Protein AF-A0A7S0WXJ5-F1 (afdb_monomer)

Mean predicted aligned error: 6.99 Å

Solvent-accessible surface area (backbone atoms only — not comparable to full-atom values): 6276 Å² total; per-residue (Å²): 129,89,17,63,49,74,44,64,40,86,88,79,70,43,74,73,47,75,45,81,50,95,30,42,63,72,41,56,67,23,70,34,73,79,65,74,60,90,80,50,93,59,86,83,46,64,58,34,32,39,36,36,40,43,18,32,66,16,39,37,42,31,34,41,40,34,38,66,63,81,78,98,74,87,79,80,61,73,46,76,40,83,76,47,74,50,75,49,100,48,73,41,70,66,54,54,44,51,56,94,93,40,79,92

InterPro domains:
  IPR015943 WD40/YVTN repeat-like-containing domain superfamily [G3DSA:2.130.10.10] (1-104)
  IPR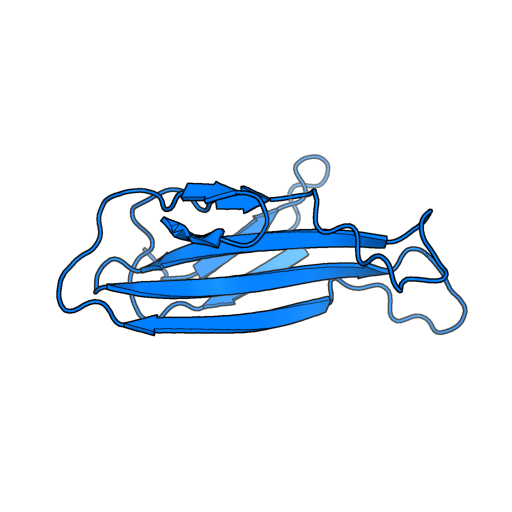052091 Beta-alanine Activation and Resistance [PTHR44394] (1-103)

Secondary structure (DSSP, 8-state):
---EEEEE-TTT--EEEEEE-SS---SPPEEE-----TT-TTTTSEEEEEEEEE-TTSEEEEEEEEEE---SSS----EEEEEEEEE-SS---SPP-EETTEE-

Nearest PDB structures (foldseek):
  6fkn-assembly2_D  TM=6.844E-01  e=8.127E-01  Drosophila melanogaster
  6fkn-assembly1_B  TM=6.844E-01  e=8.127E-01  Drosophila melanogaster
  6fkm-assembly1_B  TM=6.699E-01  e=1.337E+00  Drosophila melanogaster
  6fkk-assembly1_A  TM=6.890E-01  e=2.326E+00  Drosophila melanogaster
  8ifg-assembly1_B  TM=5.037E-01  e=1.014E+00  Schizosaccharomyces pombe 972h-

Radius of gyration: 14.77 Å; Cα contacts (8 Å, |Δi|>4): 222; chains: 1; bounding box: 35×27×41 Å

Sequence (104 aa):
HDNVLYAVNLRSGQVEWQRRMQAPITSAAAVDPFMNDPTSRHAGTRQDELICACGSRGEVLVLHASKTMNGANGRSGPRLVEVAKAQLGGDVFSSPVLLGGRVW

Structure (mmCIF, N/CA/C/O backbone):
data_AF-A0A7S0WXJ5-F1
#
_entry.id   AF-A0A7S0WXJ5-F1
#
loop_
_atom_site.group_PDB
_atom_site.id
_atom_site.type_symbol
_atom_site.label_atom_id
_atom_site.label_alt_id
_atom_site.label_comp_id
_atom_site.label_asym_id
_atom_site.label_entity_id
_atom_site.label_seq_id
_atom_site.pdbx_PDB_ins_code
_atom_site.Cartn_x
_atom_site.Cartn_y
_atom_site.Cartn_z
_atom_site.occupancy
_atom_site.B_iso_or_equiv
_atom_site.auth_seq_id
_atom_site.auth_comp_id
_atom_site.auth_asym_id
_atom_site.auth_atom_id
_atom_site.pdbx_PDB_model_num
ATOM 1 N N . HIS A 1 1 ? -5.467 2.671 -13.094 1.00 77.00 1 HIS A N 1
ATOM 2 C CA . HIS A 1 1 ? -4.916 2.853 -11.736 1.00 77.00 1 HIS A CA 1
ATOM 3 C C . HIS A 1 1 ? -4.754 4.345 -11.474 1.00 77.00 1 HIS A C 1
ATOM 5 O O . HIS 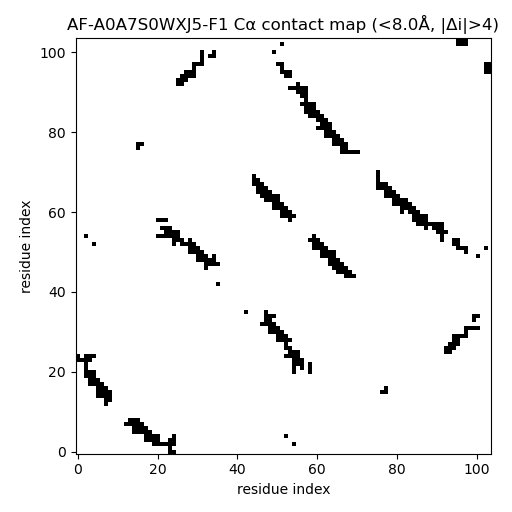A 1 1 ? -4.361 5.050 -12.395 1.00 77.00 1 HIS A O 1
ATOM 11 N N . ASP A 1 2 ? -5.094 4.822 -10.278 1.00 95.06 2 ASP A N 1
ATOM 12 C CA . ASP A 1 2 ? -4.998 6.230 -9.838 1.00 95.06 2 ASP A CA 1
ATOM 13 C C . ASP A 1 2 ? -3.725 6.528 -9.020 1.00 95.06 2 ASP A C 1
ATOM 15 O O . ASP A 1 2 ? -3.460 7.676 -8.660 1.00 95.06 2 ASP A O 1
ATOM 19 N N . ASN A 1 3 ? -2.913 5.494 -8.779 1.00 95.75 3 ASN A N 1
ATOM 20 C CA . ASN A 1 3 ? -1.660 5.527 -8.026 1.00 95.75 3 ASN A CA 1
ATOM 21 C C . ASN A 1 3 ? -1.870 5.902 -6.552 1.00 95.75 3 ASN A C 1
ATOM 23 O O . ASN A 1 3 ? -1.032 6.589 -5.968 1.00 95.75 3 ASN A O 1
ATOM 27 N N . VAL A 1 4 ? -2.988 5.498 -5.946 1.00 96.38 4 VAL A N 1
ATOM 28 C CA . VAL A 1 4 ? -3.288 5.814 -4.547 1.00 96.38 4 VAL A CA 1
ATOM 29 C C . VAL A 1 4 ? -3.415 4.543 -3.708 1.00 96.38 4 VAL A C 1
ATOM 31 O O . VAL A 1 4 ? -4.131 3.609 -4.055 1.00 96.38 4 VAL A O 1
ATOM 34 N N . LEU A 1 5 ? -2.708 4.521 -2.577 1.00 95.12 5 LEU A N 1
ATOM 35 C CA . LEU A 1 5 ? -2.887 3.551 -1.501 1.00 95.12 5 LEU A CA 1
ATOM 36 C C . LEU A 1 5 ? -3.977 4.060 -0.555 1.00 95.12 5 LEU A C 1
ATOM 38 O O . LEU A 1 5 ? -3.919 5.213 -0.123 1.00 95.12 5 LEU A O 1
ATOM 42 N N . TYR A 1 6 ? -4.927 3.202 -0.197 1.00 94.62 6 TYR A N 1
ATOM 43 C CA . TYR A 1 6 ? -6.057 3.542 0.665 1.00 94.62 6 TYR A CA 1
ATOM 44 C C . TYR A 1 6 ? -6.075 2.666 1.915 1.00 94.62 6 TYR A C 1
ATOM 46 O O . TYR A 1 6 ? -5.896 1.453 1.817 1.00 94.62 6 TYR A O 1
ATOM 54 N N . ALA A 1 7 ? -6.396 3.260 3.064 1.00 92.12 7 ALA A N 1
ATOM 55 C CA . ALA A 1 7 ? -6.969 2.517 4.180 1.00 92.12 7 ALA A CA 1
ATOM 56 C C . ALA A 1 7 ? -8.471 2.744 4.216 1.00 92.12 7 ALA A C 1
ATOM 58 O O . ALA A 1 7 ? -8.939 3.883 4.265 1.00 92.12 7 ALA A O 1
ATOM 59 N N . VAL A 1 8 ? -9.220 1.648 4.213 1.00 92.38 8 VAL A N 1
ATOM 60 C CA . VAL A 1 8 ? -10.680 1.669 4.213 1.00 92.38 8 VAL A CA 1
ATOM 61 C C . VAL A 1 8 ? -11.178 0.970 5.464 1.00 92.38 8 VAL A C 1
ATOM 63 O O . VAL A 1 8 ? -10.786 -0.156 5.768 1.00 92.38 8 VAL A O 1
ATOM 66 N N . ASN A 1 9 ? -12.076 1.630 6.184 1.00 89.62 9 ASN A N 1
ATOM 67 C CA . ASN A 1 9 ? -12.793 1.011 7.278 1.00 89.62 9 ASN A CA 1
ATOM 68 C C . ASN A 1 9 ? -13.810 0.015 6.710 1.00 89.62 9 ASN A C 1
ATOM 70 O O . ASN A 1 9 ? -14.809 0.412 6.115 1.00 89.62 9 ASN A O 1
ATOM 74 N N . LEU A 1 10 ? -13.587 -1.282 6.916 1.00 90.19 10 LEU A N 1
ATOM 75 C CA . LEU A 1 10 ? -14.449 -2.324 6.344 1.00 90.19 10 LEU A CA 1
ATOM 76 C C . LEU A 1 10 ? -15.875 -2.336 6.916 1.00 90.19 10 LEU A C 1
ATOM 78 O O . LEU A 1 10 ? -16.772 -2.898 6.295 1.00 90.19 10 LEU A O 1
ATOM 82 N N . ARG A 1 11 ? -16.107 -1.722 8.085 1.00 93.69 11 ARG A N 1
ATOM 83 C CA . ARG A 1 11 ? -17.444 -1.631 8.689 1.00 93.69 11 ARG A CA 1
ATOM 84 C C . ARG A 1 11 ? -18.256 -0.483 8.096 1.00 93.69 11 ARG A C 1
ATOM 86 O O . ARG A 1 11 ? -19.441 -0.662 7.845 1.00 93.69 11 ARG A O 1
ATOM 93 N N . SER A 1 12 ? -17.649 0.692 7.928 1.00 94.12 12 SER A N 1
ATOM 94 C CA . SER A 1 12 ? -18.347 1.890 7.436 1.00 94.12 12 SER A CA 1
ATOM 95 C C . SER A 1 12 ? -18.200 2.119 5.931 1.00 94.12 12 SER A C 1
ATOM 97 O O . SER A 1 12 ? -18.928 2.936 5.374 1.00 94.12 12 SER A O 1
ATOM 99 N N . GLY A 1 13 ? -17.247 1.452 5.277 1.00 94.12 13 GLY A N 1
ATOM 100 C CA . GLY A 1 13 ? -16.873 1.692 3.882 1.00 94.12 13 GLY A CA 1
ATOM 101 C C . GLY A 1 13 ? -16.124 3.009 3.651 1.00 94.12 13 GLY A C 1
ATOM 102 O O . GLY A 1 13 ? -15.837 3.353 2.508 1.00 94.12 13 GLY A O 1
ATOM 103 N N . GLN A 1 14 ? -15.810 3.769 4.705 1.00 93.62 14 GLN A N 1
ATOM 104 C CA . GLN A 1 14 ? -15.152 5.069 4.574 1.00 93.62 14 GLN A CA 1
ATOM 105 C C . GLN A 1 14 ? -13.633 4.929 4.462 1.00 93.62 14 GLN A C 1
ATOM 107 O O . GLN A 1 14 ? -13.018 4.108 5.144 1.00 93.62 14 GLN A O 1
ATOM 112 N N . VAL A 1 15 ? -13.024 5.780 3.636 1.00 92.56 15 VAL A N 1
ATOM 113 C CA . VAL A 1 15 ? -11.567 5.935 3.570 1.00 92.56 15 VAL A CA 1
ATOM 114 C C . VAL A 1 15 ? -11.091 6.633 4.845 1.00 92.56 15 VAL A C 1
ATOM 116 O O . VAL A 1 15 ? -11.472 7.773 5.102 1.00 92.56 15 VAL A O 1
ATOM 119 N N . GLU A 1 16 ? -10.255 5.962 5.640 1.00 89.12 16 GLU A N 1
ATOM 120 C CA . GLU A 1 1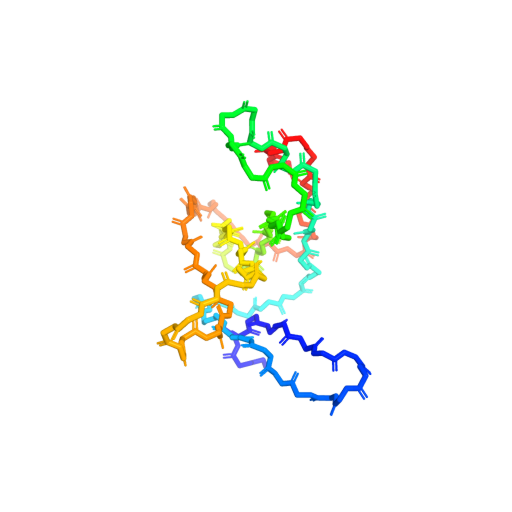6 ? -9.647 6.554 6.839 1.00 89.12 16 GLU A CA 1
ATOM 121 C C . GLU A 1 16 ? -8.460 7.454 6.463 1.00 89.12 16 GLU A C 1
ATOM 123 O O . GLU A 1 16 ? -8.279 8.523 7.046 1.00 89.12 16 GLU A O 1
ATOM 128 N N . TRP A 1 17 ? -7.667 7.047 5.468 1.00 91.69 17 TRP A N 1
ATOM 129 C CA . TRP A 1 17 ? -6.596 7.854 4.882 1.00 91.69 17 TRP A CA 1
ATOM 130 C C . TRP A 1 17 ? -6.214 7.345 3.489 1.00 91.69 17 TRP A C 1
ATOM 132 O O . TRP A 1 17 ? -6.528 6.218 3.104 1.00 91.69 17 TRP A O 1
ATOM 142 N N . GLN A 1 18 ? -5.504 8.187 2.736 1.00 94.44 18 GLN A N 1
ATOM 143 C CA . GLN A 1 18 ? -4.973 7.849 1.419 1.00 94.44 18 GLN A CA 1
ATOM 144 C C . GLN A 1 18 ? -3.549 8.388 1.228 1.00 94.44 18 GLN A C 1
ATOM 146 O O . GLN A 1 18 ? -3.202 9.448 1.759 1.00 94.44 18 GLN A O 1
ATOM 151 N N . ARG A 1 19 ? -2.729 7.696 0.432 1.00 95.00 19 ARG A N 1
ATOM 152 C CA . ARG A 1 19 ? -1.366 8.111 0.080 1.00 95.00 19 ARG A CA 1
ATOM 153 C C . ARG A 1 19 ? -1.118 7.940 -1.413 1.00 95.00 19 ARG A C 1
ATOM 155 O O . ARG A 1 19 ? -1.223 6.842 -1.944 1.00 95.00 19 ARG A O 1
ATOM 162 N N . ARG A 1 20 ? -0.750 9.032 -2.085 1.00 95.69 20 ARG A N 1
ATOM 163 C CA . ARG A 1 20 ? -0.345 9.001 -3.495 1.00 95.69 20 ARG A CA 1
ATOM 164 C C . ARG A 1 20 ? 1.057 8.406 -3.636 1.00 95.69 20 ARG A C 1
ATOM 166 O O . ARG A 1 20 ? 1.969 8.826 -2.927 1.00 95.69 20 ARG A O 1
ATOM 173 N N . MET A 1 21 ? 1.196 7.495 -4.586 1.00 95.31 21 MET A N 1
ATOM 174 C CA . MET A 1 21 ? 2.440 6.902 -5.062 1.00 95.31 21 MET A CA 1
ATOM 175 C C . MET A 1 21 ? 2.826 7.489 -6.425 1.00 95.31 21 MET A C 1
ATOM 177 O O . MET A 1 21 ? 2.018 8.121 -7.115 1.00 95.31 21 MET A O 1
ATOM 181 N N . GLN A 1 22 ? 4.085 7.321 -6.809 1.00 95.00 22 GLN A N 1
ATOM 182 C CA . GLN A 1 22 ? 4.633 7.829 -8.070 1.00 95.00 22 GLN A CA 1
ATOM 183 C C . GLN A 1 22 ? 4.192 7.005 -9.282 1.00 95.00 22 GLN A C 1
ATOM 185 O O . GLN A 1 22 ? 4.165 7.513 -10.404 1.00 95.00 22 GLN A O 1
ATOM 190 N N . ALA A 1 23 ? 3.841 5.741 -9.058 1.00 95.62 23 ALA A N 1
ATOM 191 C CA . ALA A 1 23 ? 3.458 4.789 -10.087 1.00 95.62 23 ALA A CA 1
ATOM 192 C C . ALA A 1 23 ? 2.255 3.945 -9.630 1.00 95.62 23 ALA A C 1
ATOM 194 O O . ALA A 1 23 ? 1.957 3.908 -8.433 1.00 95.62 23 ALA A O 1
ATOM 195 N N . PRO A 1 24 ? 1.561 3.267 -10.563 1.00 96.31 24 PRO A N 1
ATOM 196 C CA . PRO A 1 24 ? 0.487 2.341 -10.230 1.00 96.31 24 PRO A CA 1
ATOM 197 C C . PRO A 1 24 ? 0.896 1.314 -9.180 1.00 96.31 24 PRO A C 1
ATOM 199 O O . PRO A 1 24 ? 1.972 0.731 -9.263 1.00 96.31 24 PRO A O 1
ATOM 202 N N . ILE A 1 25 ? 0.010 1.044 -8.228 1.00 96.25 25 ILE A N 1
ATOM 203 C CA . ILE A 1 25 ? 0.162 -0.078 -7.302 1.00 96.25 25 ILE A CA 1
ATOM 204 C C . ILE A 1 25 ? -0.446 -1.294 -7.995 1.00 96.25 25 ILE A C 1
ATOM 206 O O . ILE A 1 25 ? -1.636 -1.292 -8.317 1.00 96.25 25 ILE A O 1
ATOM 210 N N . THR A 1 26 ? 0.380 -2.296 -8.286 1.00 94.69 26 THR A N 1
ATOM 211 C CA . THR A 1 26 ? -0.037 -3.515 -9.010 1.00 94.69 26 THR A CA 1
ATOM 212 C C . THR A 1 26 ? 0.046 -4.777 -8.153 1.00 94.69 26 THR A C 1
ATOM 214 O O . THR A 1 26 ? -0.371 -5.846 -8.588 1.00 94.69 26 THR A O 1
ATOM 217 N N . SER A 1 27 ? 0.521 -4.639 -6.917 1.00 92.56 27 SER A N 1
ATOM 218 C CA . SER A 1 27 ? 0.668 -5.699 -5.924 1.00 92.56 27 SER A CA 1
ATOM 219 C C . SER A 1 27 ? 0.005 -5.299 -4.604 1.00 92.56 27 SER A C 1
ATOM 221 O O . SER A 1 27 ? -0.378 -4.144 -4.408 1.00 92.56 27 SER A O 1
ATOM 223 N N . ALA A 1 28 ? -0.139 -6.246 -3.679 1.00 94.81 28 ALA A N 1
ATOM 224 C CA . ALA A 1 28 ? -0.679 -5.943 -2.357 1.00 94.81 28 ALA A CA 1
ATOM 225 C C . ALA A 1 28 ? 0.328 -5.137 -1.519 1.00 94.81 28 ALA A C 1
ATOM 227 O O . ALA A 1 28 ? 1.538 -5.238 -1.725 1.00 94.81 28 ALA A O 1
ATOM 228 N N . ALA A 1 29 ? -0.177 -4.368 -0.554 1.00 96.06 29 ALA A N 1
ATOM 229 C CA . ALA A 1 29 ? 0.639 -3.800 0.513 1.00 96.06 29 ALA A CA 1
ATOM 230 C C . ALA A 1 29 ? 0.867 -4.845 1.619 1.00 96.06 29 ALA A C 1
ATOM 232 O O . ALA A 1 29 ? -0.001 -5.682 1.872 1.00 96.06 29 ALA A O 1
ATOM 233 N N . ALA A 1 30 ? 2.010 -4.770 2.296 1.00 95.75 30 ALA A N 1
ATOM 234 C CA . ALA A 1 30 ? 2.292 -5.545 3.500 1.00 95.75 30 ALA A CA 1
ATOM 235 C C . ALA A 1 30 ? 2.046 -4.691 4.746 1.00 95.75 30 ALA A C 1
ATOM 237 O O . ALA A 1 30 ? 2.370 -3.503 4.749 1.00 95.75 30 ALA A O 1
ATOM 238 N N . VAL A 1 31 ? 1.497 -5.297 5.797 1.00 93.19 31 VAL A N 1
ATOM 239 C CA . VAL A 1 31 ? 1.200 -4.632 7.072 1.00 93.19 31 VAL A CA 1
ATOM 240 C C . VAL A 1 31 ? 1.814 -5.442 8.205 1.00 93.19 31 VAL A C 1
ATOM 242 O O . VAL A 1 31 ? 1.608 -6.652 8.276 1.00 93.19 31 VAL A O 1
ATOM 245 N N . ASP A 1 32 ? 2.546 -4.772 9.087 1.00 90.12 32 ASP A N 1
ATOM 246 C CA . ASP A 1 32 ? 3.091 -5.342 10.316 1.00 90.12 32 ASP A CA 1
ATOM 247 C C . ASP A 1 32 ? 2.504 -4.589 11.523 1.00 90.12 32 ASP A C 1
ATOM 249 O O . ASP A 1 32 ? 2.835 -3.415 11.735 1.00 90.12 32 ASP A O 1
ATOM 253 N N . PRO A 1 33 ? 1.608 -5.235 12.295 1.00 80.00 33 PRO A N 1
ATOM 254 C CA . PRO A 1 33 ? 0.959 -4.634 13.456 1.00 80.00 33 PRO A CA 1
ATOM 255 C C . PRO A 1 33 ? 1.818 -4.692 14.731 1.00 80.00 33 PRO A C 1
ATOM 257 O O . PRO A 1 33 ? 1.391 -4.195 15.770 1.00 80.00 33 PRO A O 1
ATOM 260 N N . PHE A 1 34 ? 3.002 -5.320 14.703 1.00 63.84 34 PHE A N 1
ATOM 261 C CA . PHE A 1 34 ? 3.796 -5.618 15.902 1.00 63.84 34 PHE A CA 1
ATOM 262 C C . PHE A 1 34 ? 4.941 -4.632 16.158 1.00 63.84 34 PHE A C 1
ATOM 264 O O . PHE A 1 34 ? 5.964 -4.996 16.748 1.00 63.84 34 PHE A O 1
ATOM 271 N N . MET A 1 35 ? 4.772 -3.359 15.796 1.00 60.38 35 MET A N 1
ATOM 272 C CA . MET A 1 35 ? 5.658 -2.305 16.293 1.00 60.38 35 MET A CA 1
ATOM 273 C C . MET A 1 35 ? 5.302 -1.966 17.742 1.00 60.38 35 MET A C 1
ATOM 275 O O . MET A 1 35 ? 4.686 -0.952 18.057 1.00 60.38 35 MET A O 1
ATOM 279 N N . ASN A 1 36 ? 5.721 -2.840 18.653 1.00 53.75 36 ASN A N 1
ATOM 280 C CA . ASN A 1 36 ? 5.827 -2.486 20.057 1.00 53.75 36 ASN A CA 1
ATOM 281 C C . ASN A 1 36 ? 6.973 -1.481 20.176 1.00 53.75 36 ASN A C 1
ATOM 283 O O . ASN A 1 36 ? 8.130 -1.887 20.204 1.00 53.75 36 ASN A O 1
ATOM 287 N N . ASP A 1 37 ? 6.674 -0.183 20.229 1.00 56.12 37 ASP A N 1
ATOM 288 C CA . ASP A 1 37 ? 7.642 0.796 20.715 1.00 56.12 37 ASP A CA 1
ATOM 289 C C . ASP A 1 37 ? 7.909 0.486 22.201 1.00 56.12 37 ASP A C 1
ATOM 291 O O . ASP A 1 37 ? 7.041 0.747 23.043 1.00 56.12 37 ASP A O 1
ATOM 295 N N . PRO A 1 38 ? 9.087 -0.060 22.564 1.00 50.16 38 PRO A N 1
ATOM 296 C CA . PRO A 1 38 ? 9.382 -0.424 23.946 1.00 50.16 38 PRO A CA 1
ATOM 297 C C . PRO A 1 38 ? 9.510 0.809 24.856 1.00 50.16 38 PRO A C 1
ATOM 299 O O . PRO A 1 38 ? 9.553 0.672 26.077 1.00 50.16 38 PRO A O 1
ATOM 302 N N . THR A 1 39 ? 9.570 2.017 24.284 1.00 49.75 39 THR A N 1
ATOM 303 C CA . THR A 1 39 ? 9.649 3.290 25.011 1.00 49.75 39 THR A CA 1
ATOM 304 C C . THR A 1 39 ? 8.286 3.960 25.206 1.00 49.75 39 THR A C 1
ATOM 306 O O . THR A 1 39 ? 8.173 4.937 25.958 1.00 49.75 39 THR A O 1
ATOM 309 N N . SER A 1 40 ? 7.224 3.424 24.594 1.00 53.56 40 SER A N 1
ATOM 310 C CA . SER A 1 40 ? 5.875 3.968 24.715 1.00 53.56 40 SER A CA 1
ATOM 311 C C . SER A 1 40 ? 5.316 3.719 26.117 1.00 53.56 40 SER A C 1
ATOM 313 O O . SER A 1 40 ? 4.843 2.637 26.457 1.00 53.56 40 SER A O 1
ATOM 315 N N . ARG A 1 41 ? 5.283 4.777 26.938 1.00 47.75 41 ARG A N 1
ATOM 316 C CA . ARG A 1 41 ? 4.622 4.796 28.262 1.00 47.75 41 ARG A CA 1
ATOM 317 C C . ARG A 1 41 ? 3.099 4.556 28.205 1.00 47.75 41 ARG A C 1
ATOM 319 O O . ARG A 1 41 ? 2.450 4.568 29.244 1.00 47.75 41 ARG A O 1
ATOM 326 N N . HIS A 1 42 ? 2.534 4.351 27.012 1.00 50.62 42 HIS A N 1
ATOM 327 C CA . HIS A 1 42 ? 1.104 4.183 26.743 1.00 50.62 42 HIS A CA 1
ATOM 328 C C . HIS A 1 42 ? 0.823 2.858 26.017 1.00 50.62 42 HIS A C 1
ATOM 330 O O . HIS A 1 42 ? 0.014 2.812 25.090 1.00 50.62 42 HIS A O 1
ATOM 336 N N . ALA A 1 43 ? 1.488 1.781 26.442 1.00 47.09 43 ALA A N 1
ATOM 337 C CA . ALA A 1 43 ? 1.445 0.429 25.869 1.00 47.09 43 ALA A CA 1
ATOM 338 C C . ALA A 1 43 ? 0.049 -0.249 25.788 1.00 47.09 43 ALA A C 1
ATOM 340 O O . ALA A 1 43 ? -0.034 -1.442 25.527 1.00 47.09 43 ALA A O 1
ATOM 341 N N . GLY A 1 44 ? -1.053 0.478 26.004 1.00 48.22 44 GLY A N 1
ATOM 342 C CA . GLY A 1 44 ? -2.420 -0.049 25.960 1.00 48.22 44 GLY A CA 1
ATOM 343 C C . GLY A 1 44 ? -3.371 0.600 24.947 1.00 48.22 44 GLY A C 1
ATOM 344 O O . GLY A 1 44 ? -4.497 0.129 24.835 1.00 48.22 44 GLY A O 1
ATOM 345 N N . THR A 1 45 ? -2.997 1.673 24.231 1.00 52.28 45 THR A N 1
ATOM 346 C CA . THR A 1 45 ? -3.994 2.481 23.477 1.00 52.28 45 THR A CA 1
ATOM 347 C C . THR A 1 45 ? -3.573 2.959 22.088 1.00 52.28 45 THR A C 1
ATOM 349 O O . THR A 1 45 ? -4.310 3.721 21.458 1.00 52.28 45 THR A O 1
ATOM 352 N N . ARG A 1 46 ? -2.405 2.551 21.589 1.00 61.19 46 ARG A N 1
ATOM 353 C CA . ARG A 1 46 ? -1.893 3.015 20.298 1.00 61.19 46 ARG A CA 1
ATOM 354 C C . ARG A 1 46 ? -1.859 1.856 19.305 1.00 61.19 46 ARG A C 1
ATOM 356 O O . ARG A 1 46 ? -1.076 0.930 19.471 1.00 61.19 46 ARG A O 1
ATOM 363 N N . GLN A 1 47 ? -2.748 1.897 18.312 1.00 68.69 47 GLN A N 1
ATOM 364 C CA . GLN A 1 47 ? -2.640 1.025 17.141 1.00 68.69 47 GLN A CA 1
ATOM 365 C C . GLN A 1 47 ? -1.607 1.658 16.212 1.00 68.69 47 GLN A C 1
ATOM 367 O O . GLN A 1 47 ? -1.919 2.628 15.516 1.00 68.69 47 GLN A O 1
ATOM 372 N N . ASP A 1 48 ? -0.376 1.164 16.308 1.00 80.81 48 ASP A N 1
ATOM 373 C CA . ASP A 1 48 ? 0.754 1.534 15.466 1.00 80.81 48 ASP A CA 1
ATOM 374 C C . ASP A 1 48 ? 1.010 0.392 14.476 1.00 80.81 48 ASP A C 1
ATOM 376 O O . ASP A 1 48 ? 1.205 -0.757 14.866 1.00 80.81 48 ASP A O 1
ATOM 380 N N . GLU A 1 49 ? 0.988 0.708 13.188 1.00 87.56 49 GLU A N 1
ATOM 381 C CA . GLU A 1 49 ? 1.184 -0.250 12.105 1.00 87.56 49 GLU A CA 1
ATOM 382 C C . GLU A 1 49 ? 2.277 0.268 11.174 1.00 87.56 49 GLU A C 1
ATOM 384 O O . GLU A 1 49 ? 2.300 1.449 10.805 1.00 87.56 49 GLU A O 1
ATOM 389 N N . LEU A 1 50 ? 3.182 -0.620 10.766 1.00 91.56 50 LEU A N 1
ATOM 390 C CA . LEU A 1 50 ? 4.052 -0.364 9.626 1.00 91.56 50 LEU A CA 1
ATOM 391 C C . LEU A 1 50 ? 3.404 -0.921 8.368 1.00 91.56 50 LEU A C 1
ATOM 393 O O . LEU A 1 50 ? 2.897 -2.038 8.354 1.00 91.56 50 LEU A O 1
ATOM 397 N N . ILE A 1 51 ? 3.439 -0.134 7.303 1.00 94.75 51 ILE A N 1
ATOM 398 C CA . ILE A 1 51 ? 2.828 -0.467 6.022 1.00 94.75 51 ILE A CA 1
ATOM 399 C C . ILE A 1 51 ? 3.892 -0.302 4.953 1.00 94.75 51 ILE A C 1
ATOM 401 O O . ILE A 1 51 ? 4.509 0.757 4.865 1.00 94.75 51 ILE A O 1
ATOM 405 N N . CYS A 1 52 ? 4.094 -1.325 4.132 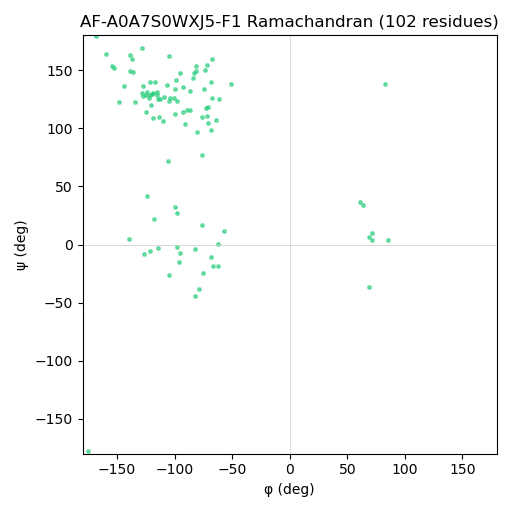1.00 96.31 52 CYS A N 1
ATOM 406 C CA . CYS A 1 52 ? 4.981 -1.278 2.979 1.00 96.31 52 CYS A CA 1
ATOM 407 C C . CYS A 1 52 ? 4.167 -1.443 1.696 1.00 96.31 52 CYS A C 1
ATOM 409 O O . CYS A 1 52 ? 3.359 -2.365 1.584 1.00 96.31 52 CYS A O 1
ATOM 411 N N . ALA A 1 53 ? 4.386 -0.565 0.723 1.00 97.25 53 ALA A N 1
ATOM 412 C CA . ALA A 1 53 ? 3.766 -0.653 -0.591 1.00 97.25 53 ALA A CA 1
ATOM 413 C C . ALA A 1 53 ? 4.787 -0.376 -1.694 1.00 97.25 53 ALA A C 1
ATOM 415 O O . ALA A 1 53 ? 5.699 0.438 -1.524 1.00 97.25 53 ALA A O 1
ATOM 416 N N . CYS A 1 54 ? 4.582 -1.029 -2.838 1.00 96.75 54 CYS A N 1
ATOM 417 C CA . CYS A 1 54 ? 5.424 -0.882 -4.014 1.00 96.75 54 CYS A CA 1
ATOM 418 C C . CYS A 1 54 ? 4.634 -0.266 -5.173 1.00 96.75 54 CYS A C 1
ATOM 420 O O . CYS A 1 54 ? 3.559 -0.745 -5.541 1.00 96.75 54 CYS A O 1
ATOM 422 N N . GLY A 1 55 ? 5.184 0.792 -5.763 1.00 96.44 55 GLY A N 1
ATOM 423 C CA . GLY A 1 55 ? 4.751 1.307 -7.054 1.00 96.44 55 GLY A CA 1
ATOM 424 C C . GLY A 1 55 ? 5.409 0.509 -8.177 1.00 96.44 55 GLY A C 1
ATOM 425 O O . GLY A 1 55 ? 6.558 0.086 -8.062 1.00 96.44 55 GLY A O 1
ATOM 426 N N . SER A 1 56 ? 4.714 0.348 -9.301 1.00 96.50 56 SER A N 1
ATOM 427 C CA . SER A 1 56 ? 5.137 -0.541 -10.390 1.00 96.50 56 SER A CA 1
ATOM 428 C C . SER A 1 56 ? 6.470 -0.165 -11.033 1.00 96.50 56 SER A C 1
ATOM 430 O O . SER A 1 56 ? 7.069 -0.999 -11.690 1.00 96.50 56 SER A O 1
ATOM 432 N N . ARG A 1 57 ? 6.941 1.074 -10.845 1.00 95.38 57 ARG A N 1
ATOM 433 C CA . ARG A 1 57 ? 8.228 1.582 -11.350 1.00 95.38 57 ARG A CA 1
ATOM 434 C C . ARG A 1 57 ? 9.343 1.541 -10.301 1.00 95.38 57 ARG A C 1
ATOM 436 O O . ARG A 1 57 ? 10.218 2.400 -10.312 1.00 95.38 57 ARG A O 1
ATOM 443 N N . GLY A 1 58 ? 9.269 0.627 -9.338 1.00 95.12 58 GLY A N 1
ATOM 444 C CA . GLY A 1 58 ? 10.332 0.422 -8.352 1.00 95.12 58 GLY A CA 1
ATOM 445 C C . GLY A 1 58 ? 10.296 1.332 -7.126 1.00 95.12 58 GLY A C 1
ATOM 446 O O . GLY A 1 58 ? 11.197 1.242 -6.296 1.00 95.12 58 GLY A O 1
ATOM 447 N N . GLU A 1 59 ? 9.283 2.190 -6.975 1.00 96.12 59 GLU A N 1
ATOM 448 C CA . GLU A 1 59 ? 9.099 2.943 -5.730 1.00 96.12 59 GLU A CA 1
ATOM 449 C C . GLU A 1 59 ? 8.731 1.971 -4.606 1.00 96.12 59 GLU A C 1
ATOM 451 O O . GLU A 1 59 ? 7.746 1.248 -4.725 1.00 96.12 59 GLU A O 1
ATOM 456 N N . VAL A 1 60 ? 9.472 2.000 -3.501 1.00 96.50 60 VAL A N 1
ATOM 457 C CA . VAL A 1 60 ? 9.111 1.323 -2.250 1.00 96.50 60 VAL A CA 1
ATOM 458 C C . VAL A 1 60 ? 8.853 2.392 -1.200 1.00 96.50 60 VAL A C 1
ATOM 460 O O . VAL A 1 60 ? 9.708 3.247 -0.957 1.00 96.50 60 VAL A O 1
ATOM 463 N N . LEU A 1 61 ? 7.677 2.353 -0.581 1.00 96.31 61 LEU A N 1
ATOM 464 C CA . LEU A 1 61 ? 7.248 3.311 0.430 1.00 96.31 61 LEU A CA 1
ATOM 465 C C . LEU A 1 61 ? 6.901 2.578 1.722 1.00 96.31 61 LEU A C 1
ATOM 467 O O . LEU A 1 61 ? 6.053 1.687 1.714 1.00 96.31 61 LEU A O 1
ATOM 471 N N . VAL A 1 62 ? 7.519 2.995 2.828 1.00 95.81 62 VAL A N 1
ATOM 472 C CA . VAL A 1 62 ? 7.203 2.499 4.169 1.00 95.81 62 VAL A CA 1
ATOM 473 C C . VAL A 1 62 ? 6.586 3.619 4.992 1.00 95.81 62 VAL A C 1
ATOM 475 O O . VAL A 1 62 ? 7.155 4.704 5.150 1.00 95.81 62 VAL A O 1
ATOM 478 N N . LEU A 1 63 ? 5.404 3.343 5.525 1.00 93.94 63 LEU A N 1
ATOM 479 C CA . LEU A 1 63 ? 4.601 4.266 6.305 1.00 93.94 63 LEU A CA 1
ATOM 480 C C . LEU A 1 63 ? 4.433 3.722 7.718 1.00 93.94 63 LEU A C 1
ATOM 482 O O . LEU A 1 63 ? 4.187 2.537 7.904 1.00 93.94 63 LEU A O 1
ATOM 486 N N . HIS A 1 64 ? 4.507 4.609 8.699 1.00 90.62 64 HIS A N 1
ATOM 487 C CA . HIS A 1 64 ? 4.028 4.359 10.046 1.00 90.62 64 HIS A CA 1
ATOM 488 C C . HIS A 1 64 ? 2.653 5.007 10.201 1.00 90.62 64 HIS A C 1
ATOM 490 O O . HIS A 1 64 ? 2.524 6.237 10.147 1.00 90.62 64 HIS A O 1
ATOM 496 N N . ALA A 1 65 ? 1.625 4.179 10.346 1.00 88.25 65 ALA A N 1
ATOM 497 C CA . ALA A 1 65 ? 0.263 4.599 10.623 1.00 88.25 65 ALA A CA 1
ATOM 498 C C . ALA A 1 65 ? 0.006 4.468 12.123 1.00 88.25 65 ALA A C 1
ATOM 500 O O . ALA A 1 65 ? 0.166 3.396 12.689 1.00 88.25 65 ALA A O 1
ATOM 501 N N . SER A 1 66 ? -0.399 5.562 12.762 1.00 83.94 66 SER A N 1
ATOM 502 C CA . SER A 1 66 ? -0.741 5.572 14.184 1.00 83.94 66 SER A CA 1
ATOM 503 C C . SER A 1 66 ? -2.153 6.093 14.401 1.00 83.94 66 SER A C 1
ATOM 505 O O . SER A 1 66 ? -2.529 7.147 13.873 1.00 83.94 66 SER A O 1
ATOM 507 N N . LYS A 1 67 ? -2.936 5.363 15.195 1.00 75.56 67 LYS A N 1
ATOM 508 C CA . LYS A 1 67 ? -4.273 5.771 15.637 1.00 75.56 67 LYS A CA 1
ATOM 509 C C . LYS A 1 67 ? -4.222 6.077 17.128 1.00 75.56 67 LYS A C 1
ATOM 511 O O . LYS A 1 67 ? -4.122 5.179 17.961 1.00 75.56 67 LYS A O 1
ATOM 516 N N . THR A 1 68 ? -4.268 7.360 17.473 1.00 63.94 68 THR A N 1
ATOM 517 C CA . THR A 1 68 ? -4.332 7.795 18.871 1.00 63.94 68 THR A CA 1
ATOM 518 C C . THR A 1 68 ? -5.751 7.577 19.393 1.00 63.94 68 THR A C 1
ATOM 520 O O . THR A 1 68 ? -6.677 8.277 18.978 1.00 63.94 68 THR A O 1
ATOM 523 N N . MET A 1 69 ? -5.942 6.610 20.295 1.00 59.81 69 MET A N 1
ATOM 524 C CA . MET A 1 69 ? -7.179 6.493 21.070 1.00 59.81 69 MET A CA 1
ATOM 525 C C . MET A 1 69 ? -7.016 7.328 22.357 1.00 59.81 69 MET A C 1
ATOM 527 O O . MET A 1 69 ? -6.155 7.014 23.173 1.00 59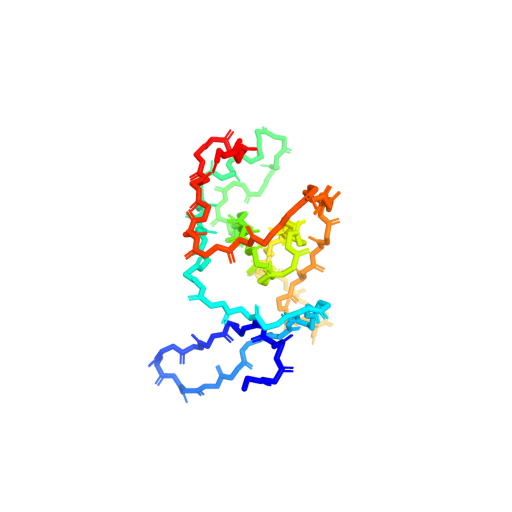.81 69 MET A O 1
ATOM 531 N N . ASN A 1 70 ? -7.830 8.385 22.520 1.00 52.59 70 ASN A N 1
ATOM 532 C CA . ASN A 1 70 ? -7.850 9.412 23.599 1.00 52.59 70 ASN A CA 1
ATOM 533 C C . ASN A 1 70 ? -6.843 10.585 23.442 1.00 52.59 70 ASN A C 1
ATOM 535 O O . ASN A 1 70 ? -5.696 10.368 23.080 1.00 52.59 70 ASN A O 1
ATOM 539 N N . GLY A 1 71 ? -7.160 11.869 23.701 1.00 47.12 71 GLY A N 1
ATOM 540 C CA . GLY A 1 71 ? -8.366 12.518 24.237 1.00 47.12 71 GLY A CA 1
ATOM 541 C C . GLY A 1 71 ? -8.278 14.070 24.230 1.00 47.12 71 GLY A C 1
ATOM 542 O O . GLY A 1 71 ? -7.303 14.658 23.762 1.00 47.12 71 GLY A O 1
ATOM 543 N N . ALA A 1 72 ? -9.329 14.716 24.750 1.00 47.09 72 ALA A N 1
ATOM 544 C CA . ALA A 1 72 ? -9.495 16.140 25.112 1.00 47.09 72 ALA A CA 1
ATOM 545 C C . ALA A 1 72 ? -9.542 17.234 24.017 1.00 47.09 72 ALA A C 1
ATOM 547 O O . ALA A 1 72 ? -10.340 18.154 24.165 1.00 47.09 72 ALA A O 1
ATOM 548 N N . ASN A 1 73 ? -8.783 17.152 22.914 1.00 51.38 73 ASN A N 1
ATOM 549 C CA . ASN A 1 73 ? -8.604 18.309 22.001 1.00 51.38 73 ASN A CA 1
ATOM 550 C C . ASN A 1 73 ? -9.119 18.123 20.555 1.00 51.38 73 ASN A C 1
ATOM 552 O O . ASN A 1 73 ? -8.682 18.819 19.639 1.00 51.38 73 ASN A O 1
ATOM 556 N N . GLY A 1 74 ? -10.043 17.188 20.318 1.00 50.44 74 GLY A N 1
ATOM 557 C CA . GLY A 1 74 ? -10.840 17.143 19.078 1.00 50.44 74 GLY A CA 1
ATOM 558 C C . GLY A 1 74 ? -10.109 16.780 17.775 1.00 50.44 74 GLY A C 1
ATOM 559 O O . GLY A 1 74 ? -10.724 16.819 16.715 1.00 50.44 74 GLY A O 1
ATO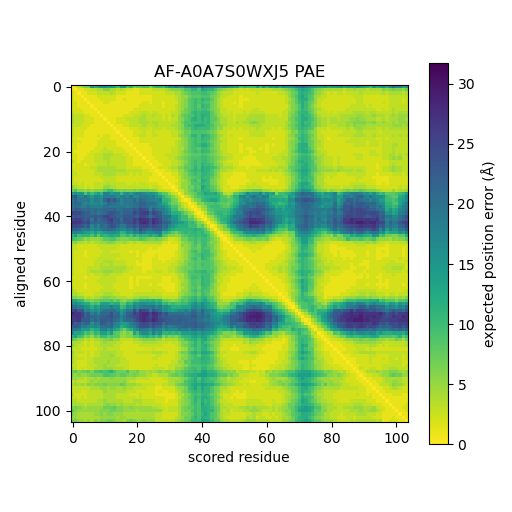M 560 N N . ARG A 1 75 ? -8.827 16.3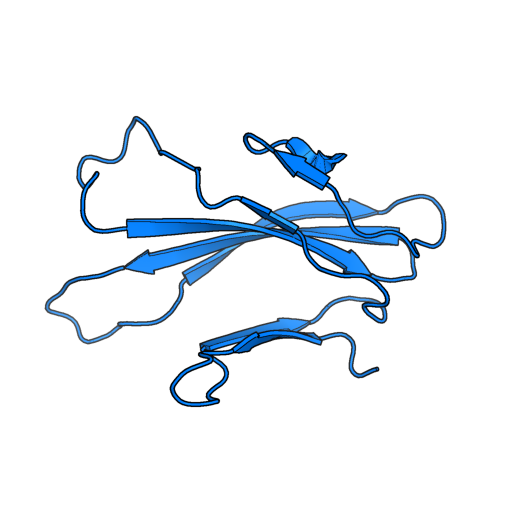93 17.806 1.00 49.44 75 ARG A N 1
ATOM 561 C CA . ARG A 1 75 ? -8.099 15.891 16.624 1.00 49.44 75 ARG A CA 1
ATOM 562 C C . ARG A 1 75 ? -7.906 14.379 16.705 1.00 49.44 75 ARG A C 1
ATOM 564 O O . ARG A 1 75 ? -6.802 13.902 16.948 1.00 49.44 75 ARG A O 1
ATOM 571 N N . SER A 1 76 ? -8.989 13.626 16.519 1.00 58.88 76 SER A N 1
ATOM 572 C CA . SER A 1 76 ? -8.915 12.180 16.291 1.00 58.88 76 SER A CA 1
ATOM 573 C C . SER A 1 76 ? -8.827 11.917 14.789 1.00 58.88 76 SER A C 1
ATOM 575 O O . SER A 1 76 ? -9.817 12.034 14.071 1.00 58.88 76 SER A O 1
ATOM 577 N N . GLY A 1 77 ? -7.639 11.583 14.304 1.00 64.69 77 GLY A N 1
ATOM 578 C CA . GLY A 1 77 ? -7.425 11.175 12.922 1.00 64.69 77 GLY A CA 1
ATOM 579 C C . GLY A 1 77 ? -6.190 10.286 12.826 1.00 64.69 77 GLY A C 1
ATOM 580 O O . GLY A 1 77 ? -5.311 10.385 13.688 1.00 64.69 77 GLY A O 1
ATOM 581 N N . PRO A 1 78 ? -6.114 9.404 11.821 1.00 73.50 78 PRO A N 1
ATOM 582 C CA . PRO A 1 78 ? -4.924 8.599 11.596 1.00 73.50 78 PRO A CA 1
ATOM 583 C C . PRO A 1 78 ? -3.737 9.518 11.293 1.00 73.50 78 PRO A C 1
ATOM 585 O O . PRO A 1 78 ? -3.790 10.357 10.392 1.00 73.50 78 PRO A O 1
ATOM 588 N N . ARG A 1 79 ? -2.652 9.373 12.055 1.00 84.62 79 ARG A N 1
ATOM 589 C CA . ARG A 1 79 ? -1.382 10.037 11.764 1.00 84.62 79 ARG A CA 1
ATOM 590 C C . ARG A 1 79 ? -0.534 9.086 10.936 1.00 84.62 79 ARG A C 1
ATOM 592 O O . ARG A 1 79 ? -0.090 8.061 11.444 1.00 84.62 79 ARG A O 1
ATOM 599 N N . LEU A 1 80 ? -0.288 9.475 9.690 1.00 88.00 80 LEU A N 1
ATOM 600 C CA . LEU A 1 80 ? 0.553 8.752 8.747 1.00 88.00 80 LEU A CA 1
ATOM 601 C C . LEU A 1 80 ? 1.902 9.462 8.606 1.00 88.00 80 LEU A C 1
ATOM 603 O O . LEU A 1 80 ? 1.946 10.662 8.329 1.00 88.00 80 LEU A O 1
ATOM 607 N N . VAL A 1 81 ? 2.998 8.736 8.806 1.00 91.44 81 VAL A N 1
ATOM 608 C CA . VAL A 1 81 ? 4.366 9.255 8.685 1.00 91.44 81 VAL A CA 1
ATOM 609 C C . VAL A 1 81 ? 5.133 8.389 7.697 1.00 91.44 81 VAL A C 1
ATOM 611 O O . VAL A 1 81 ? 5.157 7.174 7.836 1.00 91.44 81 VAL A O 1
ATOM 614 N N . GLU A 1 82 ? 5.771 9.005 6.706 1.00 94.06 82 GLU A N 1
ATOM 615 C CA . GLU A 1 82 ? 6.745 8.317 5.857 1.00 94.06 82 GLU A CA 1
ATOM 616 C C . GLU A 1 82 ? 8.014 8.072 6.672 1.00 94.06 82 GLU A C 1
ATOM 618 O O . GLU A 1 82 ? 8.629 9.021 7.159 1.00 94.06 82 GLU A O 1
ATOM 623 N N . VAL A 1 83 ? 8.365 6.801 6.868 1.00 92.94 83 VAL A N 1
ATOM 624 C CA . VAL A 1 83 ? 9.542 6.411 7.660 1.00 92.94 83 VAL A CA 1
ATOM 625 C C . VAL A 1 83 ? 10.692 5.942 6.784 1.00 92.94 83 VAL A C 1
ATOM 627 O O . VAL A 1 83 ? 11.847 6.068 7.179 1.00 92.94 83 VAL A O 1
ATOM 630 N N . ALA A 1 84 ? 10.391 5.439 5.586 1.00 93.56 84 ALA A N 1
ATOM 631 C CA . ALA A 1 84 ? 11.396 5.120 4.589 1.00 93.56 84 ALA A CA 1
ATOM 632 C C . ALA A 1 84 ? 10.821 5.209 3.177 1.00 93.56 84 ALA A C 1
ATOM 634 O O . ALA A 1 84 ? 9.636 4.954 2.941 1.00 93.56 84 ALA A O 1
ATOM 635 N N . LYS A 1 85 ? 11.706 5.519 2.233 1.00 95.31 85 LYS A N 1
ATOM 636 C CA . LYS A 1 85 ? 11.428 5.495 0.806 1.00 95.31 85 LYS A CA 1
ATOM 637 C C . LYS A 1 85 ? 12.666 5.029 0.053 1.00 95.31 85 LYS A C 1
ATOM 639 O O . LYS A 1 85 ? 13.769 5.482 0.351 1.00 95.31 85 LYS A O 1
ATOM 644 N N . ALA A 1 86 ? 12.477 4.154 -0.925 1.00 95.38 86 ALA A N 1
ATOM 645 C CA . ALA A 1 86 ? 13.540 3.678 -1.798 1.00 95.38 86 ALA A CA 1
ATOM 646 C C . ALA A 1 86 ? 13.079 3.631 -3.258 1.00 95.38 86 ALA A C 1
ATOM 648 O O . ALA A 1 86 ? 11.884 3.598 -3.551 1.00 95.38 86 ALA A O 1
ATOM 649 N N . GLN A 1 87 ? 14.054 3.631 -4.163 1.00 96.50 87 GLN A N 1
ATOM 650 C CA . GLN A 1 87 ? 13.851 3.486 -5.598 1.00 96.50 87 GLN A CA 1
ATOM 651 C C . GLN A 1 87 ? 14.692 2.308 -6.087 1.00 96.50 87 GLN A C 1
ATOM 653 O O . GLN A 1 87 ? 15.921 2.353 -6.037 1.00 96.50 87 GLN A O 1
ATOM 658 N N . LEU A 1 88 ? 14.026 1.255 -6.547 1.00 93.44 88 LEU A N 1
ATOM 659 C CA . LEU A 1 88 ? 14.667 0.102 -7.166 1.00 93.44 88 LEU A CA 1
ATOM 660 C C . LEU A 1 88 ?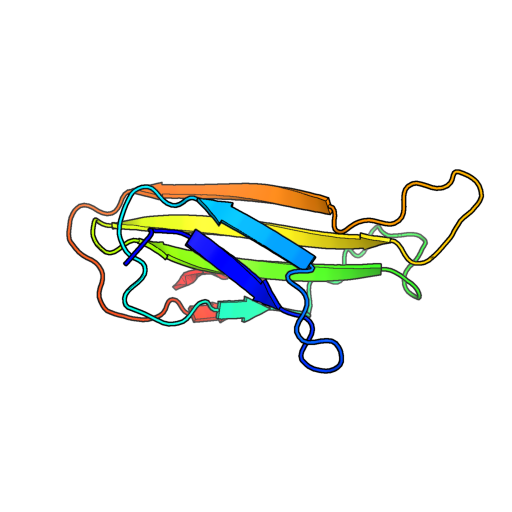 14.993 0.406 -8.635 1.00 93.44 88 LEU A C 1
ATOM 662 O O . LEU A 1 88 ? 14.343 1.238 -9.271 1.00 93.44 88 LEU A O 1
ATOM 666 N N . GLY A 1 89 ? 16.007 -0.272 -9.176 1.00 92.19 89 GLY A N 1
ATOM 667 C CA . GLY A 1 89 ? 16.493 -0.080 -10.550 1.00 92.19 89 GLY A CA 1
ATOM 668 C C . GLY A 1 89 ? 15.623 -0.705 -11.647 1.00 92.19 89 GLY A C 1
ATOM 669 O O . GLY A 1 89 ? 16.107 -0.896 -12.757 1.00 92.19 89 GLY A O 1
ATOM 670 N N . GLY A 1 90 ? 14.374 -1.064 -11.347 1.00 92.31 90 GLY A N 1
ATOM 671 C CA . GLY A 1 90 ? 13.480 -1.742 -12.278 1.00 92.31 90 GLY A CA 1
ATOM 672 C C . GLY A 1 90 ? 12.039 -1.777 -11.787 1.00 92.31 90 GLY A C 1
ATOM 673 O O . GLY A 1 90 ? 11.718 -1.269 -10.709 1.00 92.31 90 GLY A O 1
ATOM 674 N N . ASP A 1 91 ? 11.182 -2.380 -12.602 1.00 94.88 91 ASP A N 1
ATOM 675 C CA . ASP A 1 91 ? 9.761 -2.505 -12.305 1.00 94.88 91 ASP A CA 1
ATOM 676 C C . ASP A 1 91 ? 9.497 -3.541 -11.203 1.00 94.88 91 ASP A C 1
ATOM 678 O O . ASP A 1 91 ? 10.223 -4.526 -11.050 1.00 94.88 91 ASP A O 1
ATOM 682 N N . VAL A 1 92 ? 8.427 -3.319 -10.438 1.00 94.19 92 VAL A N 1
ATOM 683 C CA . VAL A 1 92 ? 8.000 -4.195 -9.340 1.00 94.19 92 VAL A CA 1
ATOM 684 C C . VAL A 1 92 ? 6.587 -4.682 -9.601 1.00 94.19 92 VAL A C 1
ATOM 686 O O . VAL A 1 92 ? 5.672 -3.891 -9.823 1.00 94.19 92 VAL A O 1
ATOM 689 N N . PHE A 1 93 ? 6.417 -5.997 -9.519 1.00 91.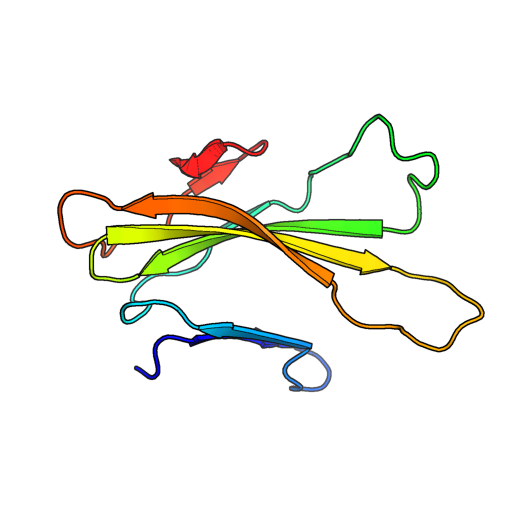75 93 PHE A N 1
ATOM 690 C CA . PHE A 1 93 ? 5.130 -6.670 -9.715 1.00 91.75 93 PHE A CA 1
ATOM 691 C C . PHE A 1 93 ? 4.768 -7.595 -8.546 1.00 91.75 93 PHE A C 1
ATOM 693 O O . PHE A 1 93 ? 3.660 -8.121 -8.485 1.00 91.75 93 PHE A O 1
ATOM 700 N N . SER A 1 94 ? 5.700 -7.807 -7.615 1.00 92.69 94 SER A N 1
ATOM 701 C CA . SER A 1 94 ? 5.515 -8.629 -6.423 1.00 92.69 94 SER A CA 1
ATOM 702 C C . SER A 1 94 ? 5.109 -7.779 -5.224 1.00 92.69 94 SER A C 1
ATOM 704 O O . SER A 1 94 ? 5.546 -6.639 -5.071 1.00 92.69 94 SER A O 1
ATOM 706 N N . SER A 1 95 ? 4.306 -8.361 -4.336 1.00 95.75 95 SER A N 1
ATOM 707 C CA . SER A 1 95 ? 4.020 -7.759 -3.032 1.00 95.75 95 SER A CA 1
ATOM 708 C C . SER A 1 95 ? 5.286 -7.774 -2.162 1.00 95.75 95 SER A C 1
ATOM 710 O O . SER A 1 95 ? 5.998 -8.780 -2.185 1.00 95.75 95 SER A O 1
ATOM 712 N N . PRO A 1 96 ? 5.575 -6.706 -1.397 1.00 95.38 96 PRO A N 1
ATOM 713 C CA . PRO A 1 96 ? 6.676 -6.710 -0.442 1.00 95.38 96 PRO A CA 1
ATOM 714 C C . PRO A 1 96 ? 6.389 -7.680 0.709 1.00 95.38 96 PRO A C 1
ATOM 716 O O . PRO A 1 96 ? 5.228 -7.980 1.003 1.00 95.38 96 PRO A O 1
ATOM 719 N N . VAL A 1 97 ? 7.435 -8.112 1.412 1.00 94.62 97 VAL A N 1
ATOM 720 C CA . VAL A 1 97 ? 7.295 -8.803 2.700 1.00 94.62 97 VAL A CA 1
ATOM 721 C C . VAL A 1 97 ? 7.769 -7.874 3.809 1.00 94.62 97 VAL A C 1
ATOM 723 O O . VAL A 1 97 ? 8.877 -7.351 3.757 1.00 94.62 97 VAL A O 1
ATOM 726 N N . LEU A 1 98 ? 6.931 -7.669 4.825 1.00 91.19 98 LEU A N 1
ATOM 727 C CA . LEU A 1 98 ? 7.249 -6.850 5.993 1.00 91.19 98 LEU A CA 1
ATOM 728 C C . LEU A 1 98 ? 7.159 -7.713 7.253 1.00 91.19 98 LEU A C 1
ATOM 730 O O . LEU A 1 98 ? 6.107 -8.284 7.533 1.00 91.19 98 LEU A O 1
ATOM 734 N N . LEU A 1 99 ? 8.267 -7.824 7.987 1.00 87.19 99 LEU A N 1
ATOM 735 C CA . LEU A 1 99 ? 8.346 -8.615 9.215 1.00 87.19 99 LEU A CA 1
ATOM 736 C C . LEU A 1 99 ? 9.346 -8.003 10.198 1.00 87.19 99 LEU A C 1
ATOM 738 O O . LEU A 1 99 ? 10.529 -7.854 9.878 1.00 87.19 99 LEU A O 1
ATOM 742 N N . GLY A 1 100 ? 8.888 -7.676 11.407 1.00 84.06 100 GLY A N 1
ATOM 743 C CA . GLY A 1 100 ? 9.738 -7.137 12.469 1.00 84.06 100 GLY A CA 1
ATOM 744 C C . GLY A 1 100 ? 10.385 -5.809 12.074 1.00 84.06 100 GLY A C 1
ATOM 745 O O . GLY A 1 100 ? 11.561 -5.583 12.360 1.00 84.06 100 GLY A O 1
ATOM 746 N N . GLY A 1 101 ? 9.652 -4.973 11.330 1.00 83.75 101 GLY A N 1
ATOM 747 C CA . GLY A 1 101 ? 10.147 -3.697 10.805 1.00 83.75 101 GLY A CA 1
ATOM 748 C C . GLY A 1 101 ? 11.170 -3.800 9.664 1.00 83.75 101 GLY A C 1
ATOM 749 O O . GLY A 1 101 ? 11.759 -2.787 9.288 1.00 83.75 101 GLY A O 1
ATOM 750 N N . ARG A 1 102 ? 11.396 -4.993 9.095 1.00 87.44 102 ARG A N 1
ATOM 751 C CA . ARG A 1 102 ? 12.260 -5.195 7.918 1.00 87.44 102 ARG A CA 1
ATOM 752 C C . ARG A 1 102 ? 11.437 -5.487 6.670 1.00 87.44 102 ARG A C 1
ATOM 754 O O . ARG A 1 102 ? 10.512 -6.292 6.730 1.00 87.44 102 ARG A O 1
ATOM 761 N N . VAL A 1 103 ? 11.821 -4.866 5.556 1.00 91.38 103 VAL A N 1
ATOM 762 C CA . VAL A 1 103 ? 11.243 -5.095 4.223 1.00 91.38 103 VAL A CA 1
ATOM 763 C C . VAL A 1 103 ? 12.147 -6.039 3.426 1.00 91.38 103 VAL A C 1
ATOM 765 O O . VAL A 1 103 ? 13.361 -5.824 3.409 1.00 91.38 103 VAL A O 1
ATOM 768 N N . TRP A 1 104 ? 11.553 -7.043 2.776 1.00 88.69 104 TRP A N 1
ATOM 769 C CA . TRP A 1 104 ? 12.196 -7.985 1.852 1.00 88.69 104 TRP A CA 1
ATOM 770 C C . TRP A 1 104 ? 11.508 -7.966 0.488 1.00 88.69 104 TRP A C 1
ATOM 772 O O . TRP A 1 104 ? 10.260 -7.808 0.458 1.00 88.69 104 TRP A O 1
#

Organism: NCBI:txid1411642

Foldseek 3Di:
DQQKDFDADPVPRDTLDIDHDPADFQEDKEKDQPPPPVPPPCSDFKRWIWIWTAHQQQKIWIKIWIFGDDDDDPDGGIDIDTPDIDGDPGTDNYYWYADPNDID

pLDDT: mean 83.45, std 16.72, range [47.09, 97.25]